Protein AF-A0A2I0KWG3-F1 (afdb_monomer)

Foldseek 3Di:
DPCLVVLVVVLVVCVVPCVVVQNWPAADDPVSPHRDPPTDGPDPCSVVVSVVSVVCSVPVVCCCVVDDDDPVVVVVVVVVVVPPPDDDPPPPPDDDD

Solvent-accessible surface area (backbone atoms only — not comparable to full-atom values): 6140 Å² total; per-residue (Å²): 135,96,56,65,67,60,57,49,54,55,50,56,62,42,66,78,41,42,71,82,64,42,29,42,62,44,55,33,71,100,79,49,81,41,75,24,95,84,42,49,63,68,27,65,67,48,52,50,50,53,53,49,51,52,50,37,72,77,39,58,75,62,52,61,80,80,56,76,81,85,59,63,66,61,50,51,54,50,52,59,64,71,62,60,82,66,96,69,86,77,80,84,74,76,85,78,132

InterPro domains:
  IPR008928 Six-hairpin glycosidase superfamily [SSF48208] (1-52)
  IPR024746 Glycosyl hydrolase family 100 [PF12899] (2-60)
  IPR024746 Glycosyl hydrolase family 100 [PTHR31916] (1-88)

Mean predicted aligned error: 9.97 Å

Structure (mmCIF, N/CA/C/O backbone):
data_AF-A0A2I0KWG3-F1
#
_entry.id   AF-A0A2I0KWG3-F1
#
loop_
_atom_site.group_PDB
_atom_site.id
_atom_site.type_symbol
_atom_site.label_atom_id
_atom_site.label_alt_id
_atom_site.label_comp_id
_atom_site.label_asym_id
_atom_site.label_entity_id
_atom_site.label_seq_id
_atom_site.pdbx_PDB_ins_code
_atom_site.Cartn_x
_atom_site.Cartn_y
_atom_site.Cartn_z
_atom_site.occupancy
_atom_site.B_iso_or_equiv
_atom_site.auth_seq_id
_atom_site.auth_comp_id
_atom_site.auth_asym_id
_atom_site.auth_atom_id
_atom_site.pdbx_PDB_model_num
ATOM 1 N N . MET A 1 1 ? -13.799 8.826 7.531 1.00 66.56 1 MET A N 1
ATOM 2 C CA . MET A 1 1 ? -13.868 9.086 6.069 1.00 66.56 1 MET A CA 1
ATOM 3 C C . MET A 1 1 ? -14.597 7.938 5.364 1.00 66.56 1 MET A C 1
ATOM 5 O O . MET A 1 1 ? -14.063 6.843 5.308 1.00 66.56 1 MET A O 1
ATOM 9 N N . GLY A 1 2 ? -15.811 8.158 4.847 1.00 83.69 2 GLY A N 1
ATOM 10 C CA . GLY A 1 2 ? -16.666 7.115 4.244 1.00 83.69 2 GLY A CA 1
ATOM 11 C C . GLY A 1 2 ? -16.470 6.907 2.736 1.00 83.69 2 GLY A C 1
ATOM 12 O O . GLY A 1 2 ? -17.436 6.981 1.987 1.00 83.69 2 GLY A O 1
ATOM 13 N N . LYS A 1 3 ? -15.228 6.713 2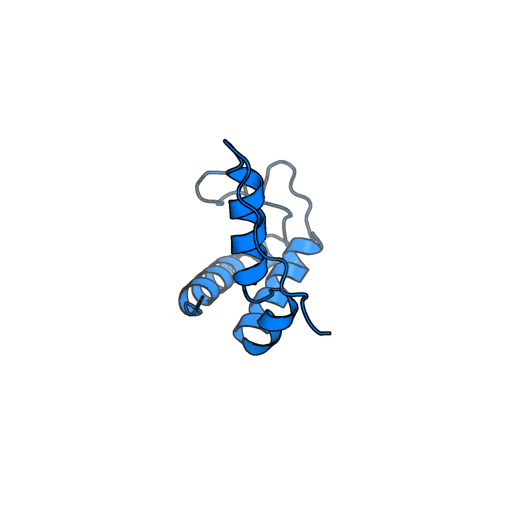.269 1.00 92.81 3 LYS A N 1
ATOM 14 C CA . LYS A 1 3 ? -14.909 6.525 0.835 1.00 92.81 3 LYS A CA 1
ATOM 15 C C . LYS A 1 3 ? -14.137 5.217 0.568 1.00 92.81 3 LYS A C 1
ATOM 17 O O . LYS A 1 3 ? -12.992 5.281 0.117 1.00 92.81 3 LYS A O 1
ATOM 22 N N . PRO A 1 4 ? -14.729 4.038 0.831 1.00 93.56 4 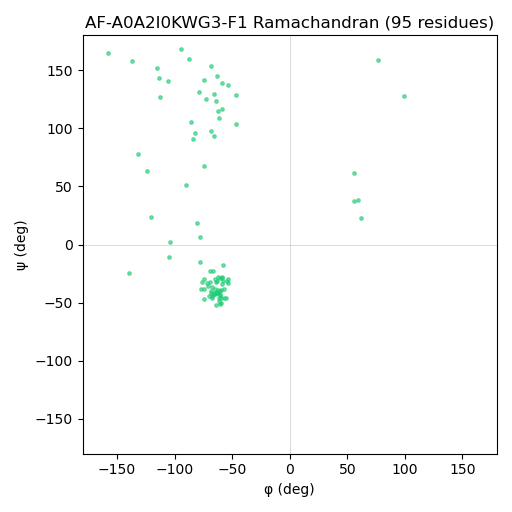PRO A N 1
ATOM 23 C CA . PRO A 1 4 ? -14.047 2.751 0.664 1.00 93.56 4 PRO A CA 1
ATOM 24 C C . PRO A 1 4 ? -13.636 2.465 -0.790 1.00 93.56 4 PRO A C 1
ATOM 26 O O . PRO A 1 4 ? -12.619 1.816 -1.018 1.00 93.56 4 PRO A O 1
ATOM 29 N N . ASP A 1 5 ? -14.350 3.010 -1.780 1.00 95.94 5 ASP A N 1
ATOM 30 C CA . ASP A 1 5 ? -14.042 2.793 -3.202 1.00 95.94 5 ASP A CA 1
ATOM 31 C C . ASP A 1 5 ? -12.671 3.340 -3.611 1.00 95.94 5 ASP A C 1
ATOM 33 O O . ASP A 1 5 ? -12.023 2.797 -4.502 1.00 95.94 5 ASP A O 1
ATOM 37 N N . LEU A 1 6 ? -12.212 4.422 -2.968 1.00 97.06 6 LEU A N 1
ATOM 38 C CA . LEU A 1 6 ? -10.873 4.965 -3.209 1.00 97.06 6 LEU A CA 1
ATOM 39 C C . LEU A 1 6 ? -9.796 4.000 -2.718 1.00 97.06 6 LEU A C 1
ATOM 41 O O . LEU A 1 6 ? -8.824 3.763 -3.430 1.00 97.06 6 LEU A O 1
ATOM 45 N N . ALA A 1 7 ? -9.990 3.437 -1.525 1.00 96.12 7 ALA A N 1
ATOM 46 C CA . ALA A 1 7 ? -9.075 2.457 -0.958 1.00 96.12 7 ALA A CA 1
ATOM 47 C C . ALA A 1 7 ? -9.065 1.166 -1.789 1.00 96.12 7 ALA A C 1
ATOM 49 O O . ALA A 1 7 ? -7.991 0.657 -2.089 1.00 96.12 7 ALA A O 1
ATOM 50 N N . ARG A 1 8 ? -10.232 0.694 -2.251 1.00 97.25 8 ARG A N 1
ATOM 51 C CA . ARG A 1 8 ? -10.324 -0.477 -3.134 1.00 97.25 8 ARG A CA 1
ATOM 52 C C . ARG A 1 8 ? -9.553 -0.268 -4.435 1.00 97.25 8 ARG A C 1
ATOM 54 O O . ARG A 1 8 ? -8.662 -1.051 -4.722 1.00 97.25 8 ARG A O 1
ATOM 61 N N . ARG A 1 9 ? -9.771 0.856 -5.130 1.00 97.94 9 ARG A N 1
ATOM 62 C CA . ARG A 1 9 ? -9.008 1.188 -6.348 1.00 97.94 9 ARG A CA 1
ATOM 63 C C . ARG A 1 9 ? -7.495 1.236 -6.125 1.00 97.94 9 ARG A C 1
ATOM 65 O O . ARG A 1 9 ? -6.744 0.838 -7.007 1.00 97.94 9 ARG A O 1
ATOM 72 N N . ALA A 1 10 ? -7.041 1.754 -4.983 1.00 97.12 10 ALA A N 1
ATOM 73 C CA . ALA A 1 10 ? -5.615 1.816 -4.669 1.00 97.12 10 ALA A CA 1
ATOM 74 C C . ALA A 1 10 ? -5.014 0.423 -4.427 1.00 97.12 10 ALA A C 1
ATOM 76 O O . ALA A 1 10 ? -3.898 0.155 -4.868 1.00 97.12 10 ALA A O 1
ATOM 77 N N . VAL A 1 11 ? -5.755 -0.454 -3.746 1.00 97.75 11 VAL A N 1
ATOM 78 C CA . VAL A 1 11 ? -5.347 -1.842 -3.515 1.00 97.75 11 VAL A CA 1
ATOM 79 C C . VAL A 1 11 ? -5.344 -2.627 -4.824 1.00 97.75 11 VAL A C 1
ATOM 81 O O . VAL A 1 11 ? -4.336 -3.260 -5.115 1.00 97.75 11 VAL A O 1
ATOM 84 N N . ASP A 1 12 ? -6.390 -2.508 -5.645 1.00 97.88 12 ASP A N 1
ATOM 85 C CA . ASP A 1 12 ? -6.481 -3.175 -6.952 1.00 97.88 12 ASP A CA 1
ATOM 86 C C . ASP A 1 12 ? -5.288 -2.791 -7.851 1.00 97.88 12 ASP A C 1
ATOM 88 O O . ASP A 1 12 ? -4.616 -3.659 -8.400 1.00 97.88 12 ASP A O 1
ATOM 92 N N . LEU A 1 13 ? -4.946 -1.496 -7.919 1.00 96.75 13 LEU A N 1
ATOM 93 C CA . LEU A 1 13 ? -3.775 -1.005 -8.660 1.00 96.75 13 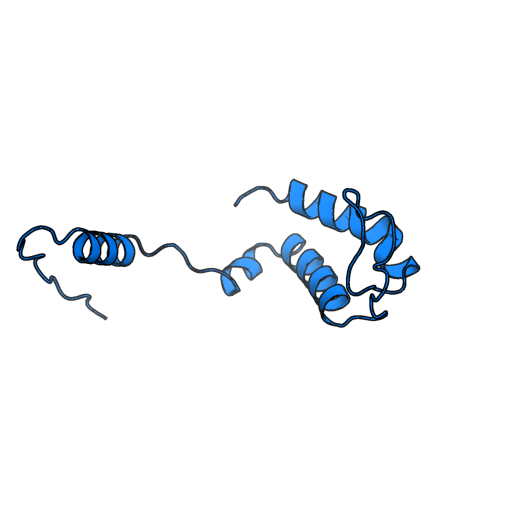LEU A CA 1
ATOM 94 C C . LEU A 1 13 ? -2.456 -1.605 -8.138 1.00 96.75 13 LEU A C 1
ATOM 96 O O . LEU A 1 13 ? -1.544 -1.894 -8.910 1.00 96.75 13 LEU A O 1
ATOM 100 N N . ALA A 1 14 ? -2.317 -1.756 -6.819 1.00 96.69 14 ALA A N 1
ATOM 101 C CA . ALA A 1 14 ? -1.125 -2.359 -6.234 1.00 96.69 14 ALA A CA 1
ATOM 102 C C . ALA A 1 14 ? -1.038 -3.859 -6.569 1.00 96.69 14 ALA A C 1
ATOM 104 O O . ALA A 1 14 ? 0.043 -4.338 -6.919 1.00 96.69 14 ALA A O 1
ATOM 105 N N . GLU A 1 15 ? -2.160 -4.585 -6.513 1.00 96.56 15 GLU A N 1
ATOM 106 C CA . GLU A 1 15 ? -2.246 -6.023 -6.811 1.00 96.56 15 GLU A CA 1
ATOM 107 C C . GLU A 1 15 ? -1.771 -6.371 -8.225 1.00 96.56 15 GLU A C 1
ATOM 109 O O . GLU A 1 15 ? -1.175 -7.431 -8.409 1.00 96.56 15 GLU A O 1
ATOM 114 N N . GLU A 1 16 ? -1.943 -5.467 -9.198 1.00 96.81 16 GLU A N 1
ATOM 115 C CA . GLU A 1 16 ? -1.508 -5.671 -10.588 1.00 96.81 16 GLU A CA 1
ATOM 116 C C . GLU A 1 16 ? -0.017 -6.025 -10.716 1.00 96.81 16 GLU A C 1
ATOM 118 O O . GLU A 1 16 ? 0.369 -6.742 -11.641 1.00 96.81 16 GLU A O 1
ATOM 123 N N . ARG A 1 17 ? 0.834 -5.523 -9.809 1.00 96.31 17 ARG A N 1
ATOM 124 C CA . ARG A 1 17 ? 2.298 -5.633 -9.948 1.00 96.31 17 ARG A CA 1
ATOM 125 C C . ARG A 1 17 ? 3.073 -5.933 -8.674 1.00 96.31 17 ARG A C 1
ATOM 127 O O . ARG A 1 17 ? 4.165 -6.476 -8.774 1.00 96.31 17 ARG A O 1
ATOM 134 N N . ILE A 1 18 ? 2.562 -5.611 -7.482 1.00 97.19 18 ILE A N 1
ATOM 135 C CA . ILE A 1 18 ? 3.375 -5.587 -6.248 1.00 97.19 18 ILE A CA 1
ATOM 136 C C . ILE A 1 18 ? 4.024 -6.938 -5.921 1.00 97.19 18 ILE A C 1
ATOM 138 O O . ILE A 1 18 ? 5.154 -6.978 -5.434 1.00 97.19 18 ILE A O 1
ATOM 142 N N . SER A 1 19 ? 3.339 -8.041 -6.241 1.00 97.12 19 SER A N 1
ATOM 143 C CA . SER A 1 19 ? 3.882 -9.388 -6.071 1.00 97.12 19 SER A CA 1
ATOM 144 C C . SER A 1 19 ? 4.886 -9.758 -7.164 1.00 97.12 19 SER A C 1
ATOM 146 O O . SER A 1 19 ? 5.874 -10.424 -6.860 1.00 97.12 19 SER A O 1
ATOM 148 N N . ALA A 1 20 ? 4.643 -9.354 -8.416 1.00 97.88 20 ALA A N 1
ATOM 149 C CA . ALA A 1 20 ? 5.553 -9.603 -9.536 1.00 97.88 20 ALA A CA 1
ATOM 150 C C . ALA A 1 20 ? 6.868 -8.819 -9.379 1.00 97.88 20 ALA A C 1
ATOM 152 O O . ALA A 1 20 ? 7.941 -9.353 -9.644 1.00 97.88 20 ALA A O 1
ATOM 153 N N . ASP A 1 21 ? 6.782 -7.603 -8.840 1.00 98.12 21 ASP A N 1
ATOM 154 C CA . ASP A 1 21 ? 7.914 -6.725 -8.530 1.00 98.12 21 ASP A CA 1
ATOM 155 C C . ASP A 1 21 ? 8.647 -7.119 -7.230 1.00 98.12 21 ASP A C 1
ATOM 157 O O . ASP A 1 21 ? 9.547 -6.412 -6.782 1.00 98.12 21 ASP A O 1
ATOM 161 N N . GLN A 1 22 ? 8.284 -8.253 -6.617 1.00 98.38 22 GLN A N 1
ATOM 162 C CA . GLN A 1 22 ? 8.917 -8.798 -5.410 1.00 98.38 22 GLN A CA 1
ATOM 163 C C . GLN A 1 22 ? 8.861 -7.856 -4.195 1.00 98.38 22 GLN A C 1
ATOM 165 O O . GLN A 1 22 ? 9.797 -7.806 -3.397 1.00 98.38 22 GLN A O 1
ATOM 170 N N . TRP A 1 23 ? 7.742 -7.149 -4.013 1.00 98.38 23 TRP A N 1
ATOM 171 C CA . TRP A 1 23 ? 7.463 -6.321 -2.831 1.00 98.38 23 TRP A CA 1
ATOM 172 C C . TRP A 1 23 ? 8.547 -5.263 -2.546 1.00 98.38 23 TRP A C 1
ATOM 174 O O . TRP A 1 23 ? 9.190 -5.303 -1.488 1.00 98.38 23 TRP A O 1
ATOM 184 N N . PRO A 1 24 ? 8.774 -4.314 -3.470 1.00 98.50 24 PRO A N 1
ATOM 185 C CA . PRO A 1 24 ? 9.802 -3.301 -3.298 1.00 98.50 24 PRO A CA 1
ATOM 186 C C . PRO A 1 24 ? 9.448 -2.321 -2.172 1.00 98.50 24 PRO A C 1
ATOM 188 O O . PRO A 1 24 ? 8.283 -2.074 -1.856 1.00 98.50 24 PRO A O 1
ATOM 191 N N . GLU A 1 25 ? 10.471 -1.722 -1.572 1.00 98.50 25 GLU A N 1
ATOM 192 C CA . GLU A 1 25 ? 10.326 -0.720 -0.515 1.00 98.50 25 GLU A CA 1
ATOM 193 C C . GLU A 1 25 ? 9.644 0.567 -1.000 1.00 98.50 25 GLU A C 1
ATOM 195 O O . GLU A 1 25 ? 8.850 1.146 -0.262 1.00 98.50 25 GLU A O 1
ATOM 200 N N . TYR A 1 26 ? 9.938 1.007 -2.227 1.00 98.19 26 TYR A N 1
ATOM 201 C CA . TYR A 1 26 ? 9.323 2.177 -2.855 1.00 98.19 26 TYR A CA 1
ATOM 202 C C . TYR A 1 26 ? 9.424 2.119 -4.387 1.00 98.19 26 TYR A C 1
ATOM 204 O O . TYR A 1 26 ? 10.214 1.358 -4.953 1.00 98.19 26 TYR A O 1
ATOM 212 N N . TYR A 1 27 ? 8.625 2.956 -5.052 1.00 98.00 27 TYR A N 1
ATOM 213 C CA . TYR A 1 27 ? 8.658 3.186 -6.497 1.00 98.00 27 TYR A CA 1
ATOM 214 C C . TYR A 1 27 ? 9.103 4.620 -6.795 1.00 98.00 27 TYR A C 1
ATOM 216 O O . TYR A 1 27 ? 8.719 5.551 -6.090 1.00 98.00 27 TYR A O 1
ATOM 224 N N . ASP A 1 28 ? 9.870 4.796 -7.866 1.00 97.12 28 ASP A N 1
ATOM 225 C CA . ASP A 1 28 ? 10.342 6.095 -8.339 1.00 97.12 28 ASP A CA 1
ATOM 226 C C . ASP A 1 28 ? 9.418 6.682 -9.415 1.00 97.12 28 ASP A C 1
ATOM 228 O O . ASP A 1 28 ? 8.592 5.994 -10.026 1.00 97.12 28 ASP A O 1
ATOM 232 N N . THR A 1 29 ? 9.644 7.965 -9.724 1.00 95.81 29 THR A N 1
ATOM 233 C CA . THR A 1 29 ? 8.934 8.809 -10.707 1.00 95.81 29 THR A CA 1
ATOM 234 C C . THR A 1 29 ? 7.564 9.314 -10.261 1.00 95.81 29 THR A C 1
ATOM 236 O O . THR A 1 29 ? 6.889 8.718 -9.431 1.00 95.81 29 THR A O 1
ATOM 239 N N . ARG A 1 30 ? 7.099 10.397 -10.902 1.00 94.62 30 ARG A N 1
ATOM 240 C CA . ARG A 1 30 ? 5.769 10.989 -10.666 1.00 94.62 30 ARG A CA 1
ATOM 241 C C . ARG A 1 30 ? 4.619 9.980 -10.793 1.00 94.62 30 ARG A C 1
ATOM 243 O O . ARG A 1 30 ? 3.578 10.162 -10.179 1.00 94.62 30 ARG A O 1
ATOM 250 N N . SER A 1 31 ? 4.793 8.957 -11.626 1.00 93.94 31 SER A N 1
ATOM 251 C CA . SER A 1 31 ? 3.786 7.926 -11.887 1.00 93.94 31 SER A CA 1
ATOM 252 C C . SER A 1 31 ? 4.064 6.587 -11.197 1.00 93.94 31 SER A C 1
ATOM 254 O O . SER A 1 31 ? 3.329 5.643 -11.456 1.00 93.94 31 SER A O 1
ATOM 256 N N . GLY A 1 32 ? 5.135 6.456 -10.402 1.00 94.50 32 GLY A N 1
ATOM 257 C CA . GLY A 1 32 ? 5.472 5.201 -9.712 1.00 94.50 32 GLY A CA 1
ATOM 258 C C . GLY A 1 32 ? 5.760 4.014 -10.642 1.00 94.50 32 GLY A C 1
ATOM 259 O O . GLY A 1 32 ? 5.567 2.865 -10.260 1.00 94.50 32 GLY A O 1
ATOM 260 N N . ARG A 1 33 ? 6.152 4.255 -11.903 1.00 94.50 33 ARG A N 1
ATOM 261 C CA . ARG A 1 33 ? 6.278 3.185 -12.916 1.00 94.50 33 ARG A CA 1
ATOM 262 C C . ARG A 1 33 ? 7.511 2.308 -12.713 1.00 94.50 33 ARG A C 1
ATOM 264 O O . ARG A 1 33 ? 7.473 1.129 -13.046 1.00 94.50 33 ARG A O 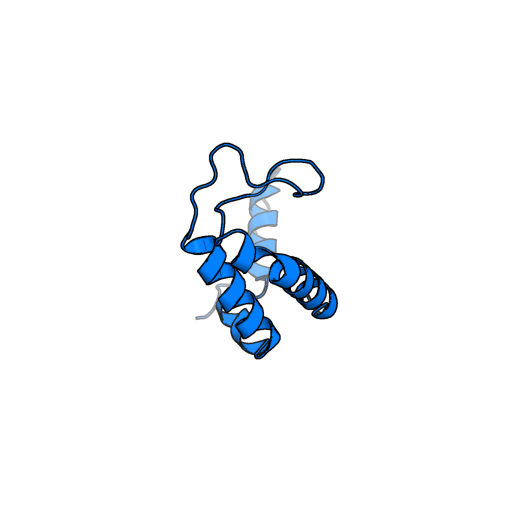1
ATOM 271 N N . PHE A 1 34 ? 8.577 2.859 -12.146 1.00 96.94 34 PHE A N 1
ATOM 272 C CA . PHE A 1 34 ? 9.842 2.155 -11.959 1.00 96.94 34 PHE A CA 1
ATOM 273 C C . PHE A 1 34 ? 10.027 1.781 -10.493 1.00 96.94 34 PHE A C 1
ATOM 275 O O . PHE A 1 34 ? 9.696 2.575 -9.614 1.00 96.94 34 PHE A O 1
ATOM 282 N N . ILE A 1 35 ? 10.560 0.585 -10.234 1.00 98.06 35 ILE A N 1
ATOM 283 C CA . ILE A 1 35 ? 11.024 0.208 -8.894 1.00 98.06 35 ILE A CA 1
ATOM 284 C C . ILE A 1 35 ? 12.106 1.205 -8.471 1.00 98.06 35 ILE A C 1
ATOM 286 O O . ILE A 1 35 ? 12.926 1.617 -9.297 1.00 98.06 35 ILE A O 1
ATOM 290 N N . GLY A 1 36 ? 12.077 1.618 -7.204 1.00 98.06 36 GLY A N 1
ATOM 291 C CA . GLY A 1 36 ? 13.015 2.590 -6.666 1.00 98.06 36 GLY A CA 1
ATOM 292 C C . GLY A 1 36 ? 14.467 2.188 -6.910 1.00 98.06 36 GLY A C 1
ATOM 293 O O . GLY A 1 36 ? 14.837 1.028 -6.721 1.00 98.06 36 GLY A O 1
ATOM 294 N N . LYS A 1 37 ? 15.315 3.144 -7.298 1.00 97.69 37 LYS A N 1
ATOM 295 C CA . LYS A 1 37 ? 16.717 2.884 -7.669 1.00 97.69 37 LYS A CA 1
ATOM 296 C C . LYS A 1 37 ? 17.502 2.119 -6.597 1.00 97.69 37 LYS A C 1
ATOM 298 O O . LYS A 1 37 ? 18.408 1.361 -6.932 1.00 97.69 37 LYS A O 1
ATOM 303 N N . GLN A 1 38 ? 17.189 2.344 -5.322 1.00 98.00 38 GLN A N 1
ATOM 304 C CA . GLN A 1 38 ? 17.788 1.641 -4.183 1.00 98.00 38 GLN A CA 1
ATOM 305 C C . GLN A 1 38 ? 16.735 0.907 -3.342 1.00 98.00 38 GLN A C 1
ATOM 307 O O . GLN A 1 38 ? 16.951 0.688 -2.152 1.00 98.00 38 GLN A O 1
ATOM 312 N N . ALA A 1 39 ? 15.582 0.572 -3.926 1.00 98.06 39 ALA A N 1
ATOM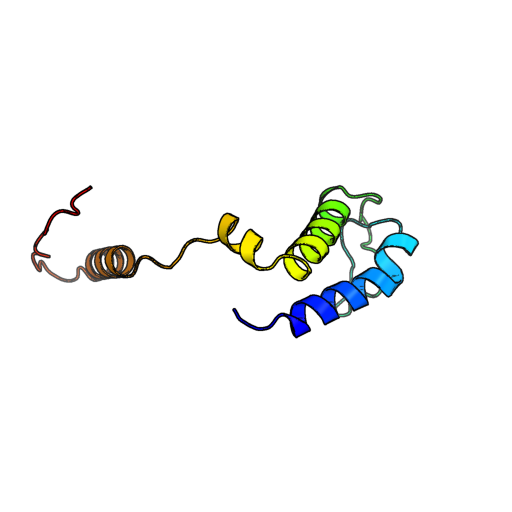 313 C CA . ALA A 1 39 ? 14.527 -0.123 -3.206 1.00 98.06 39 ALA A CA 1
ATOM 314 C C . ALA A 1 39 ? 14.987 -1.529 -2.812 1.00 98.06 39 ALA A C 1
ATOM 316 O O . ALA A 1 39 ? 15.461 -2.308 -3.643 1.00 98.06 39 ALA A O 1
ATOM 317 N N . ARG A 1 40 ? 14.816 -1.863 -1.533 1.00 98.50 40 ARG A N 1
ATOM 318 C CA . ARG A 1 40 ? 14.965 -3.238 -1.057 1.00 98.50 40 ARG A CA 1
ATOM 319 C C . ARG A 1 40 ? 13.749 -4.055 -1.484 1.00 98.50 40 ARG A C 1
ATOM 321 O O . ARG A 1 40 ? 12.631 -3.546 -1.467 1.00 98.50 40 ARG A O 1
ATOM 328 N N . LEU A 1 41 ? 13.975 -5.306 -1.870 1.00 98.44 41 LEU A N 1
ATOM 329 C CA . LEU A 1 41 ? 12.909 -6.258 -2.191 1.00 98.44 41 LEU A CA 1
ATOM 330 C C . LEU A 1 41 ? 12.444 -6.979 -0.925 1.00 98.44 41 LEU A C 1
ATOM 332 O O . LEU A 1 41 ? 13.183 -7.048 0.059 1.00 98.44 41 LEU A O 1
ATOM 336 N N . PHE A 1 42 ? 11.236 -7.539 -0.968 1.00 98.44 42 PHE A N 1
ATOM 337 C CA . PHE A 1 42 ? 10.605 -8.241 0.155 1.00 98.44 42 PHE A CA 1
ATOM 338 C C . PHE A 1 42 ? 10.500 -7.384 1.416 1.00 98.44 42 PHE A C 1
ATOM 340 O O . PHE A 1 42 ? 10.670 -7.858 2.539 1.00 98.44 42 PHE A O 1
ATOM 347 N N . GLN A 1 43 ? 10.218 -6.099 1.231 1.00 98.69 43 GLN A N 1
ATOM 348 C CA . GLN A 1 43 ? 10.201 -5.156 2.329 1.00 98.69 43 GLN A CA 1
ATOM 349 C C . GLN A 1 43 ? 8.969 -5.371 3.224 1.00 98.69 43 GLN A C 1
ATOM 351 O O . GLN A 1 43 ? 7.819 -5.301 2.781 1.00 98.69 43 GLN A O 1
ATOM 356 N N . THR A 1 44 ? 9.212 -5.563 4.523 1.00 98.62 44 THR A N 1
ATOM 357 C CA . THR A 1 44 ? 8.189 -5.959 5.504 1.00 98.62 44 THR A CA 1
ATOM 358 C C . THR A 1 44 ? 6.987 -5.023 5.541 1.00 98.62 44 THR A C 1
ATOM 360 O O . THR A 1 44 ? 5.852 -5.490 5.522 1.00 98.62 44 THR A O 1
ATOM 363 N N . TRP A 1 45 ? 7.202 -3.705 5.563 1.00 98.25 45 TRP A N 1
ATOM 364 C CA . TRP A 1 45 ? 6.098 -2.742 5.650 1.00 98.25 45 TRP A CA 1
ATOM 365 C C . TRP A 1 45 ? 5.235 -2.677 4.380 1.00 98.25 45 TRP A C 1
ATOM 367 O O . TRP A 1 45 ? 4.064 -2.323 4.461 1.00 98.25 45 TRP A O 1
ATOM 377 N N . THR A 1 46 ? 5.774 -3.089 3.231 1.00 98.44 46 THR A N 1
ATOM 378 C CA . THR A 1 46 ? 5.086 -3.090 1.939 1.00 98.44 46 THR A CA 1
ATOM 379 C C . THR A 1 46 ? 4.096 -4.245 1.947 1.00 98.44 46 THR A C 1
ATOM 381 O O . THR A 1 46 ? 2.916 -4.067 1.658 1.00 98.44 46 THR A O 1
ATOM 384 N N . ILE A 1 47 ? 4.568 -5.415 2.386 1.00 98.50 47 ILE A N 1
ATOM 385 C CA . ILE A 1 47 ? 3.752 -6.616 2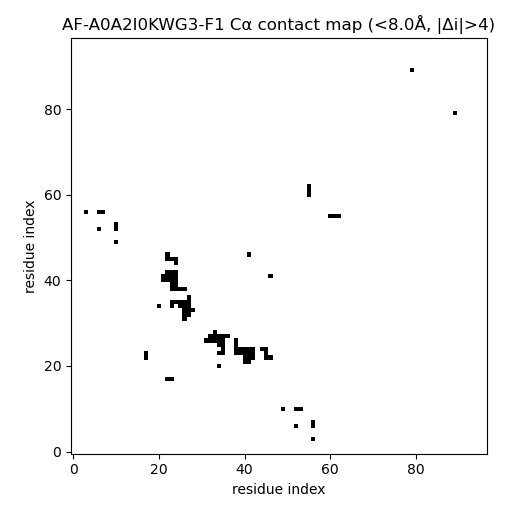.574 1.00 98.50 47 ILE A CA 1
ATOM 386 C C . ILE A 1 47 ? 2.698 -6.375 3.663 1.00 98.50 47 ILE A C 1
ATOM 388 O O . ILE A 1 47 ? 1.507 -6.570 3.430 1.00 98.50 47 ILE A O 1
ATOM 392 N N . ALA A 1 48 ? 3.118 -5.911 4.844 1.00 98.38 48 ALA A N 1
ATOM 393 C CA . ALA A 1 48 ? 2.225 -5.687 5.977 1.00 98.38 48 ALA A CA 1
ATOM 394 C C . ALA A 1 48 ? 1.169 -4.613 5.677 1.00 98.38 48 ALA A C 1
ATOM 396 O O . ALA A 1 48 ? 0.001 -4.798 6.014 1.00 98.38 48 ALA A O 1
ATOM 397 N N . GLY A 1 49 ? 1.547 -3.520 5.011 1.00 97.75 49 GLY A N 1
ATOM 398 C CA . GLY A 1 49 ? 0.630 -2.454 4.610 1.00 97.75 49 GLY A CA 1
ATOM 399 C C . GLY A 1 49 ? -0.411 -2.927 3.599 1.00 97.75 49 GLY A C 1
ATOM 400 O O . GLY A 1 49 ? -1.596 -2.629 3.758 1.00 97.75 49 GLY A O 1
ATOM 401 N N . TYR A 1 50 ? -0.004 -3.724 2.608 1.00 98.06 50 TYR A N 1
ATOM 402 C CA . TYR A 1 50 ? -0.923 -4.346 1.655 1.00 98.06 50 TYR A CA 1
ATOM 403 C C . TYR A 1 50 ? -1.930 -5.278 2.351 1.00 98.06 50 TYR A C 1
ATOM 405 O O . TYR A 1 50 ? -3.140 -5.104 2.194 1.00 98.06 50 TYR A O 1
ATOM 413 N N . LEU A 1 51 ? -1.451 -6.206 3.187 1.00 97.94 51 LEU A N 1
ATOM 414 C CA . LEU A 1 51 ? -2.312 -7.132 3.932 1.00 97.94 51 LEU A CA 1
ATOM 415 C C . LEU A 1 51 ? -3.279 -6.387 4.856 1.00 97.94 51 LEU A C 1
ATOM 417 O O . LEU A 1 51 ? -4.479 -6.651 4.846 1.00 97.94 51 LEU A O 1
ATOM 421 N N . THR A 1 52 ? -2.772 -5.408 5.605 1.00 96.81 52 THR A N 1
ATOM 422 C CA . THR A 1 52 ? -3.595 -4.593 6.507 1.00 96.81 52 THR A CA 1
ATOM 423 C C . THR A 1 52 ? -4.668 -3.837 5.726 1.00 96.81 52 THR A C 1
ATOM 425 O O . THR A 1 52 ? -5.818 -3.798 6.153 1.00 96.81 52 THR A O 1
ATOM 428 N N . SER A 1 53 ? -4.342 -3.300 4.546 1.00 96.62 53 SER A N 1
ATOM 429 C CA . SER A 1 53 ? -5.311 -2.598 3.693 1.00 96.62 53 SER A CA 1
ATOM 430 C C . SER A 1 53 ? -6.447 -3.514 3.228 1.00 96.62 53 SER A C 1
ATOM 432 O O . SER A 1 53 ? -7.609 -3.111 3.273 1.00 96.62 53 SER A O 1
ATOM 434 N N . LYS A 1 54 ? -6.143 -4.762 2.845 1.00 97.00 54 LYS A N 1
ATOM 435 C CA . LYS A 1 54 ? -7.159 -5.777 2.508 1.00 97.00 54 LYS A CA 1
ATOM 436 C C . LYS A 1 54 ? -8.054 -6.086 3.704 1.00 97.00 54 LYS A C 1
ATOM 438 O O . LYS A 1 54 ? -9.273 -6.025 3.586 1.00 97.00 54 LYS A O 1
ATOM 443 N N . MET A 1 55 ? -7.452 -6.332 4.865 1.00 96.81 55 MET A N 1
ATOM 444 C CA . MET A 1 55 ? -8.188 -6.648 6.090 1.00 96.81 55 MET A CA 1
ATOM 445 C C . MET A 1 55 ? -9.103 -5.498 6.533 1.00 96.81 55 MET A C 1
ATOM 447 O O . MET A 1 55 ? -10.231 -5.743 6.948 1.00 96.81 55 MET A O 1
ATOM 451 N N . LEU A 1 56 ? -8.655 -4.245 6.412 1.00 95.75 56 LEU A N 1
ATOM 452 C CA . LEU A 1 56 ? -9.468 -3.065 6.725 1.00 95.75 56 LEU A CA 1
ATOM 453 C C . LEU A 1 56 ? -10.613 -2.855 5.724 1.00 95.75 56 LEU A C 1
ATOM 455 O O . LEU A 1 56 ? -11.673 -2.370 6.106 1.00 95.75 56 LEU A O 1
ATOM 459 N N . LEU A 1 57 ? -10.427 -3.221 4.452 1.00 95.56 57 LEU A N 1
ATOM 460 C CA . LEU A 1 57 ? -11.498 -3.190 3.450 1.00 95.56 57 LEU A CA 1
ATOM 461 C C . LEU A 1 57 ? -12.545 -4.288 3.672 1.00 95.56 57 LEU A C 1
ATOM 463 O O . LEU A 1 57 ? -13.716 -4.074 3.362 1.00 95.56 57 LEU A O 1
ATOM 467 N N . GLU A 1 58 ? -12.133 -5.449 4.182 1.00 96.38 58 GLU A N 1
ATOM 468 C CA . GLU A 1 58 ? -13.027 -6.553 4.552 1.00 96.38 58 GLU A CA 1
ATOM 469 C C . GLU A 1 58 ? -13.784 -6.273 5.854 1.00 96.38 58 GLU A C 1
ATOM 471 O O . GLU A 1 58 ? -14.959 -6.620 5.964 1.00 96.38 58 GLU A O 1
ATOM 476 N N . LYS A 1 59 ? -13.116 -5.638 6.826 1.00 95.62 59 LYS A N 1
ATOM 477 C CA . LYS A 1 59 ? -13.633 -5.337 8.168 1.00 95.62 59 LYS A CA 1
ATOM 478 C C . LYS A 1 59 ? -13.374 -3.876 8.553 1.00 95.62 59 LYS A C 1
ATOM 480 O O . LYS A 1 59 ? -12.441 -3.591 9.317 1.00 95.62 59 LYS A O 1
ATOM 485 N N . PRO 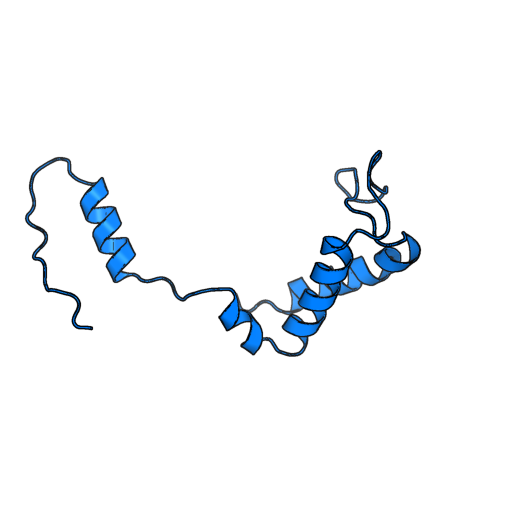A 1 60 ? -14.176 -2.928 8.033 1.00 93.19 60 PRO A N 1
ATOM 486 C CA . PRO A 1 60 ? -13.979 -1.498 8.271 1.00 93.19 60 PRO A CA 1
ATOM 487 C C . PRO A 1 60 ? -14.018 -1.099 9.750 1.00 93.19 60 PRO A C 1
ATOM 489 O O . PRO A 1 60 ? -13.372 -0.129 10.143 1.00 93.19 60 PRO A O 1
ATOM 492 N N . GLU A 1 61 ? -14.735 -1.847 10.589 1.00 92.12 61 GLU A N 1
ATOM 493 C CA . GLU A 1 61 ? -14.839 -1.613 12.029 1.00 92.12 61 GLU A CA 1
ATOM 494 C C . GLU A 1 61 ? -13.487 -1.689 12.748 1.00 92.12 61 GLU A C 1
ATOM 496 O O . GLU A 1 61 ? -13.276 -0.979 13.732 1.00 92.12 61 GLU A O 1
ATOM 501 N N . MET A 1 62 ? -12.534 -2.477 12.236 1.00 92.56 62 MET A N 1
ATOM 502 C CA . MET A 1 62 ? -11.196 -2.585 12.826 1.00 92.56 62 MET A CA 1
ATOM 503 C C . MET A 1 62 ? -10.397 -1.286 12.712 1.00 92.56 62 MET A C 1
ATOM 505 O O . MET A 1 62 ? -9.492 -1.061 13.513 1.00 92.56 62 MET A O 1
ATOM 509 N N . ALA A 1 63 ? -10.738 -0.409 11.760 1.00 90.88 63 ALA A N 1
ATOM 510 C CA . ALA A 1 63 ? -10.063 0.874 11.600 1.00 90.88 63 ALA A CA 1
ATOM 511 C C . ALA A 1 63 ? -10.162 1.736 12.868 1.00 90.88 63 ALA A C 1
ATOM 513 O O . ALA A 1 63 ? -9.237 2.492 13.146 1.00 90.88 63 ALA A O 1
ATOM 514 N N . SER A 1 64 ? -11.229 1.576 13.664 1.00 91.00 64 SER A N 1
ATOM 515 C CA . SER A 1 64 ? -11.427 2.285 14.939 1.00 91.00 64 SER A CA 1
ATOM 516 C C . SER A 1 64 ? -10.311 2.059 15.966 1.00 91.00 64 SER A C 1
ATOM 518 O O . SER A 1 64 ? -10.160 2.847 16.888 1.00 91.00 64 SER A O 1
ATOM 520 N N . GLN A 1 65 ? -9.492 1.017 15.806 1.00 91.12 65 GLN A N 1
ATOM 521 C CA . GLN A 1 65 ? -8.338 0.765 16.674 1.00 91.12 65 GLN A CA 1
ATOM 522 C C . GLN A 1 65 ? -7.136 1.666 16.349 1.00 91.12 65 GLN A C 1
ATOM 524 O O . GLN A 1 65 ? -6.193 1.740 17.133 1.00 91.12 65 GLN A O 1
ATOM 529 N N . LEU A 1 66 ? -7.142 2.313 15.178 1.00 91.12 66 LEU A N 1
ATOM 530 C CA . LEU A 1 66 ? -6.027 3.106 14.652 1.00 91.12 66 LEU A CA 1
ATOM 531 C C . LEU A 1 66 ? -6.262 4.616 14.744 1.00 91.12 66 LEU A C 1
ATOM 533 O O . LEU A 1 66 ? -5.338 5.388 14.490 1.00 91.12 66 LEU A O 1
ATOM 537 N N . PHE A 1 67 ? -7.482 5.045 15.058 1.00 89.81 67 PHE A N 1
ATOM 538 C CA . PHE A 1 67 ? -7.819 6.454 15.202 1.00 89.81 67 PHE A CA 1
A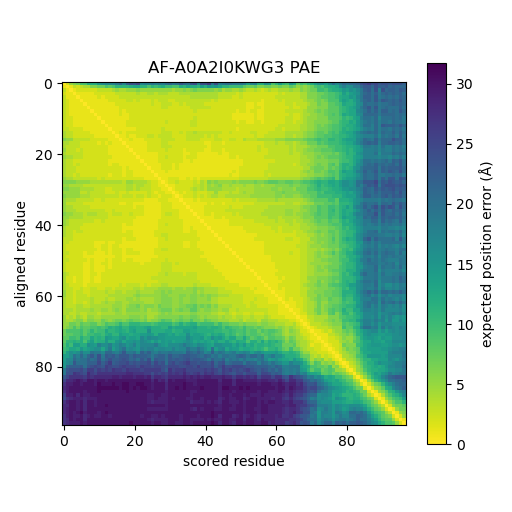TOM 539 C C . PHE A 1 67 ? -8.699 6.675 16.425 1.00 89.81 67 PHE A C 1
ATOM 541 O O . PHE A 1 67 ? -9.381 5.772 16.899 1.00 89.81 67 PHE A O 1
ATOM 548 N N . TRP A 1 68 ? -8.691 7.910 16.904 1.00 88.44 68 TRP A N 1
ATOM 549 C CA . TRP A 1 68 ? -9.585 8.376 17.950 1.00 88.44 68 TRP A CA 1
ATOM 550 C C . TRP A 1 68 ? -10.494 9.450 17.372 1.00 88.44 68 TRP A C 1
ATOM 552 O O . TRP A 1 68 ? -10.116 10.140 16.421 1.00 88.44 68 TRP A O 1
ATOM 562 N N . GLU A 1 69 ? -11.687 9.573 17.942 1.00 86.25 69 GLU A N 1
ATOM 563 C CA . GLU A 1 69 ? -12.542 10.723 17.671 1.00 86.25 69 GLU A CA 1
ATOM 564 C C . GLU A 1 69 ? -11.856 11.997 18.170 1.00 86.25 69 GLU A C 1
ATOM 566 O O . GLU A 1 69 ? -11.139 11.986 19.176 1.00 86.25 69 GLU A O 1
ATOM 571 N N . GLU A 1 70 ? -12.052 13.092 17.441 1.00 82.38 70 GLU A N 1
ATOM 572 C CA . GLU A 1 70 ? -11.528 14.388 17.856 1.00 82.38 70 GLU A CA 1
ATOM 573 C C . GLU A 1 70 ? -12.194 14.816 19.168 1.00 82.38 70 GLU A C 1
ATOM 575 O O . GLU A 1 70 ? -13.416 14.935 19.261 1.00 82.38 70 GLU A O 1
ATOM 580 N N . ASP A 1 71 ? -11.377 15.081 20.185 1.00 87.06 71 ASP A N 1
ATOM 581 C CA . ASP A 1 71 ? -11.847 15.684 21.426 1.00 87.06 71 ASP A CA 1
ATOM 582 C C . ASP A 1 71 ? -11.943 17.205 21.240 1.00 87.06 71 ASP A C 1
ATOM 584 O O . ASP A 1 71 ? -10.955 17.943 21.341 1.00 87.06 71 ASP A O 1
ATOM 588 N N . TYR A 1 72 ? -13.150 17.671 20.918 1.00 82.44 72 TYR A N 1
ATOM 589 C CA . TYR A 1 72 ? -13.425 19.089 20.696 1.00 82.44 72 TYR A CA 1
ATOM 590 C C . TYR A 1 72 ? -13.247 19.941 21.960 1.00 82.44 72 TYR A C 1
ATOM 592 O O . TYR A 1 72 ? -12.853 21.102 21.837 1.00 82.44 72 TYR A O 1
ATOM 600 N N . GLU A 1 73 ? -13.462 19.389 23.159 1.00 82.94 73 GLU A N 1
ATOM 601 C CA . GLU A 1 73 ? -13.240 20.119 24.414 1.00 82.94 73 GLU A CA 1
ATOM 602 C C . GLU A 1 73 ? -11.742 20.344 24.646 1.00 82.94 73 GLU A C 1
ATOM 604 O O . GLU A 1 73 ? -11.307 21.459 24.959 1.00 82.94 73 GLU A O 1
ATOM 609 N N . LEU A 1 74 ? -10.927 19.310 24.417 1.00 81.75 74 LEU A N 1
ATOM 610 C CA . LEU A 1 74 ? -9.471 19.421 24.467 1.00 81.75 74 LEU A CA 1
ATOM 611 C C . LEU A 1 74 ? -8.955 20.426 23.427 1.00 81.75 74 LEU A C 1
ATOM 613 O O . LEU A 1 74 ? -8.103 21.265 23.741 1.00 81.75 74 LEU A O 1
ATOM 617 N N . LEU A 1 75 ? -9.493 20.383 22.205 1.00 78.56 75 LEU A N 1
ATOM 618 C CA . LEU A 1 75 ? -9.138 21.314 21.135 1.00 78.56 75 LEU A CA 1
ATOM 619 C C . LEU A 1 75 ? -9.466 22.766 21.522 1.00 78.56 75 LEU A C 1
ATOM 621 O O . LEU A 1 75 ? -8.619 23.652 21.376 1.00 78.56 75 LEU A O 1
ATOM 625 N N . GLU A 1 76 ? -10.659 23.019 22.064 1.00 77.25 76 GLU A N 1
ATOM 626 C CA . GLU A 1 76 ? -11.098 24.347 22.506 1.00 77.25 76 GLU A CA 1
ATOM 627 C C . GLU A 1 76 ? -10.216 24.888 23.641 1.00 77.25 76 GLU A C 1
ATOM 629 O O . GLU A 1 76 ? -9.785 26.050 23.612 1.00 77.25 76 GLU A O 1
ATOM 634 N N . MET A 1 77 ? -9.858 24.036 24.607 1.00 75.25 77 MET A N 1
ATOM 635 C CA . MET A 1 77 ? -8.919 24.382 25.675 1.00 75.25 77 MET A CA 1
ATOM 636 C C . MET A 1 77 ? -7.535 24.766 25.135 1.00 75.25 77 MET A C 1
ATOM 638 O O . MET A 1 77 ? -6.945 25.754 25.592 1.00 75.25 77 MET A O 1
ATOM 642 N N . CYS A 1 78 ? -7.012 24.022 24.158 1.00 68.31 78 CYS A N 1
ATOM 643 C CA . CYS A 1 78 ? -5.723 24.301 23.526 1.00 68.31 78 CYS A CA 1
ATOM 644 C C . CYS A 1 78 ? -5.743 25.610 22.721 1.00 68.31 78 CYS A C 1
ATOM 646 O O . CYS A 1 78 ? -4.826 26.424 22.857 1.00 68.31 78 CYS A O 1
ATOM 648 N N . VAL A 1 79 ? -6.801 25.876 21.951 1.00 68.88 79 VAL A N 1
ATOM 649 C CA . VAL A 1 79 ? -6.962 27.130 21.190 1.00 68.88 79 VAL A CA 1
ATOM 650 C C . VAL A 1 79 ? -7.065 28.339 22.126 1.00 68.88 79 VAL A C 1
ATOM 652 O O . VAL A 1 79 ? -6.408 29.360 21.904 1.00 68.88 79 VAL A O 1
ATOM 655 N N . CYS A 1 80 ? -7.811 28.224 23.227 1.00 59.25 80 CYS A N 1
ATOM 656 C CA . CYS A 1 80 ? -7.887 29.275 24.245 1.00 59.25 80 CYS A CA 1
ATOM 657 C C . CYS A 1 80 ? -6.539 29.534 24.942 1.00 59.25 80 CYS A C 1
ATOM 659 O O . CYS A 1 80 ? -6.256 30.667 25.343 1.00 59.25 80 CYS A O 1
ATOM 661 N N . ALA A 1 81 ? -5.693 28.510 25.101 1.00 60.81 81 ALA A N 1
ATOM 662 C CA . ALA A 1 81 ? -4.352 28.663 25.663 1.00 60.81 81 ALA A CA 1
ATOM 663 C C . ALA A 1 81 ? -3.387 29.385 24.705 1.00 60.81 81 ALA A C 1
ATOM 665 O O . ALA A 1 81 ? -2.563 30.175 25.173 1.00 60.81 81 ALA A O 1
ATOM 666 N N . LEU A 1 82 ? -3.516 29.152 23.394 1.00 62.78 82 LEU A N 1
ATOM 667 C CA . LEU A 1 82 ? -2.686 29.758 22.346 1.00 62.78 82 LEU A CA 1
ATOM 6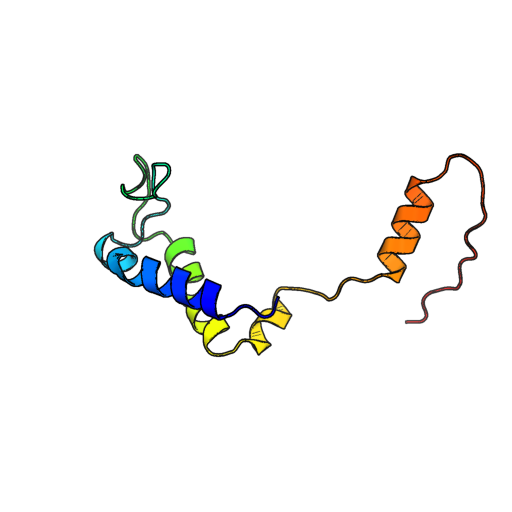68 C C . LEU A 1 82 ? -3.069 31.218 22.047 1.00 62.78 82 LEU A C 1
ATOM 670 O O . LEU A 1 82 ? -2.194 32.037 21.782 1.00 62.78 82 LEU A O 1
ATOM 674 N N . ASN A 1 83 ? -4.348 31.581 22.179 1.00 57.88 83 ASN A N 1
ATOM 675 C CA . ASN A 1 83 ? -4.855 32.939 21.931 1.00 57.88 83 ASN A CA 1
ATOM 676 C C . ASN A 1 83 ? -4.644 33.934 23.092 1.00 57.88 83 ASN A C 1
ATOM 678 O O . ASN A 1 83 ? -5.305 34.973 23.141 1.00 57.88 83 ASN A O 1
ATOM 682 N N . LYS A 1 84 ? -3.736 33.671 24.043 1.00 56.00 84 LYS A N 1
ATOM 683 C CA . LYS A 1 84 ? -3.469 34.588 25.168 1.00 56.00 84 LYS A CA 1
ATOM 684 C C . LYS A 1 84 ? -2.657 35.826 24.757 1.00 56.00 84 LYS A C 1
ATOM 686 O O . LYS A 1 84 ? -1.570 36.066 25.276 1.00 56.00 84 LYS A O 1
ATOM 691 N N . SER A 1 85 ? -3.251 36.696 23.946 1.00 53.94 85 SER A N 1
ATOM 692 C CA . SER A 1 85 ? -3.124 38.141 24.139 1.00 53.94 85 SER A CA 1
ATOM 693 C C . SER A 1 85 ? -4.174 38.577 25.176 1.00 53.94 85 SER A C 1
ATOM 695 O O . SER A 1 85 ? -5.324 38.877 24.880 1.00 53.94 85 SER A O 1
ATOM 697 N N . GLY A 1 86 ? -3.776 38.575 26.451 1.00 50.41 86 GLY A N 1
ATOM 698 C CA . GLY A 1 86 ? -4.580 39.123 27.549 1.00 50.41 86 GLY A CA 1
ATOM 699 C C . GLY A 1 86 ? -5.373 38.089 28.359 1.00 50.41 86 GLY A C 1
ATOM 700 O O . GLY A 1 86 ? -6.123 37.266 27.845 1.00 50.41 86 GLY A O 1
ATOM 701 N N . ARG A 1 87 ? -5.195 38.144 29.685 1.00 53.62 87 ARG A N 1
ATOM 702 C CA . ARG A 1 87 ? -5.889 37.341 30.707 1.00 53.62 87 ARG A CA 1
ATOM 703 C C . ARG A 1 87 ? -7.413 37.299 30.486 1.00 53.62 87 ARG A C 1
ATOM 705 O O . ARG A 1 87 ? -8.117 38.206 30.918 1.00 53.62 87 ARG A O 1
ATOM 712 N N . LYS A 1 88 ? -7.943 36.186 29.978 1.00 53.56 88 LYS A N 1
ATOM 713 C CA . LYS A 1 88 ? -9.300 35.728 30.316 1.00 53.56 88 LYS A CA 1
ATOM 714 C C . LYS A 1 88 ? -9.200 34.432 31.119 1.00 53.56 88 LYS A C 1
ATOM 716 O O . LYS A 1 88 ? -8.487 33.504 30.743 1.00 53.56 88 LYS A O 1
ATOM 721 N N . LYS A 1 89 ? -9.854 34.412 32.287 1.00 54.34 89 LYS A N 1
ATOM 722 C CA . LYS A 1 89 ? -10.011 33.217 33.125 1.00 54.34 89 LYS A CA 1
ATOM 723 C C . LYS A 1 89 ? -10.928 32.252 32.371 1.00 54.34 89 LYS A C 1
ATOM 725 O O . LYS A 1 89 ? -12.140 32.415 32.436 1.00 54.34 89 LYS A O 1
ATOM 730 N N . CYS A 1 90 ? -10.366 31.269 31.672 1.00 54.62 90 CYS A N 1
ATOM 731 C CA . CYS A 1 90 ? -11.136 30.087 31.295 1.00 54.62 90 CYS A CA 1
ATOM 732 C C . CYS A 1 90 ? -11.556 29.405 32.602 1.00 54.62 90 CYS A C 1
ATOM 734 O O . CYS A 1 90 ? -10.702 29.017 33.406 1.00 54.62 90 CYS A O 1
ATOM 736 N N . SER A 1 91 ? -12.859 29.364 32.868 1.00 58.81 91 SER A N 1
ATOM 737 C CA . SER A 1 91 ? -13.423 28.661 34.013 1.00 58.81 91 SER A CA 1
ATOM 738 C C . SER A 1 91 ? -13.089 27.182 33.869 1.00 58.81 91 SER A C 1
ATOM 740 O O . SER A 1 91 ? -13.612 26.507 32.992 1.00 58.81 91 SER A O 1
ATOM 742 N N . ARG A 1 92 ? -12.181 26.687 34.713 1.00 54.09 92 ARG A N 1
ATOM 743 C CA . ARG A 1 92 ? -11.935 25.253 34.871 1.00 54.09 92 ARG A CA 1
ATOM 744 C C . ARG A 1 92 ? -13.190 24.619 35.474 1.00 54.09 92 ARG A C 1
ATOM 746 O O . ARG A 1 92 ? -13.333 24.620 36.694 1.00 54.09 92 ARG A O 1
ATOM 753 N N . SER A 1 93 ? -14.091 24.100 34.650 1.00 51.22 93 SER A N 1
ATOM 754 C CA . SER A 1 93 ? -14.962 23.005 35.070 1.00 51.22 93 SER A CA 1
ATOM 755 C C . SER A 1 93 ? -14.195 21.718 34.814 1.00 51.22 93 SER A C 1
ATOM 757 O O . SER A 1 93 ? -13.948 21.338 33.676 1.00 51.22 93 SER A O 1
ATOM 759 N N . SER A 1 94 ? -13.717 21.132 35.902 1.00 47.94 94 SER A N 1
ATOM 760 C CA . SER A 1 94 ? -12.964 19.888 35.963 1.00 47.94 94 SER A CA 1
ATOM 761 C C . SER A 1 94 ? -13.618 18.790 35.123 1.00 47.94 94 SER A C 1
ATOM 763 O O . SER A 1 94 ? -14.800 18.503 35.320 1.00 47.94 94 SER A O 1
ATOM 765 N N . SER A 1 95 ? -12.846 18.142 34.253 1.00 47.00 95 SER A N 1
ATOM 766 C CA . SER A 1 95 ? -13.227 16.860 33.668 1.00 47.00 95 SER A CA 1
ATOM 767 C C . SER A 1 95 ? -13.430 15.855 34.807 1.00 47.00 95 SER A C 1
ATOM 769 O O . SER A 1 95 ? -12.527 15.600 35.608 1.00 47.00 95 SER A O 1
ATOM 771 N N . ARG A 1 96 ? -14.661 15.356 34.953 1.00 47.59 96 ARG A N 1
ATOM 772 C CA . ARG A 1 96 ? -14.951 14.211 35.818 1.00 47.59 96 ARG A CA 1
ATOM 773 C C . ARG A 1 96 ? -14.541 12.947 35.067 1.00 47.59 96 ARG A C 1
ATOM 775 O O . ARG A 1 96 ? -14.858 12.821 33.889 1.00 47.59 96 ARG A O 1
ATOM 782 N N . SER A 1 97 ? -13.789 12.103 35.770 1.00 45.88 97 SER A N 1
ATOM 783 C CA . SER A 1 97 ? -13.293 10.792 35.339 1.00 45.88 97 SER A CA 1
ATOM 784 C C . SER A 1 97 ? -14.405 9.813 34.994 1.00 45.88 97 SER A C 1
ATOM 786 O O . SER A 1 97 ? -15.485 9.921 35.621 1.00 45.88 97 SER A O 1
#

Sequence (97 aa):
MGKPDLARRAVDLAEERISADQWPEYYDTRSGRFIGKQARLFQTWTIAGYLTSKMLLEKPEMASQLFWEEDYELLEMCVCALNKSGRKKCSRSSSRS

Secondary structure (DSSP, 8-state):
---HHHHHHHHHHHHTTTTTTT--S-EESTT--EE-TTPPSS-HHHHHHHHHHHHHHH-GGGGGGT-----HHHHHHHHHHHT-SS-------PPP-

Nearest PDB structures (foldseek):
  5gop-assembly1_C-2  TM=9.874E-01  e=2.025E-05  Nostoc sp. PCC 7120 = FACHB-418
  5z73-assembly1_B  TM=9.931E-01  e=4.671E-05  Nostoc sp. PCC 7120 = FACHB-418
  5gop-assembly1_B-2  TM=9.847E-01  e=7.813E-05  Nostoc sp. PCC 7120 = FACHB-418
  5z74-assembly1_A  TM=1.001E+00  e=1.149E-04  Nostoc sp. PCC 7120 = FACHB-418
  5gor-assembly1_D  TM=9.805E-01  e=1.802E-04  Nostoc sp. PCC 7120 = FACHB-418

Radius of gyration: 21.78 Å; Cα contacts (8 Å, |Δi|>4): 53; chains: 1; bounding box: 34×49×49 Å

pLDDT: mean 86.04, std 16.89, range [45.88, 98.69]

Organism: Punica granatum (NCBI:txid22663)